Protein AF-A0A1H4M843-F1 (afdb_monomer)

Sequence (157 aa):
MSGNKNDEAGAAAGMMGAGFLAVLAFLFGLLVFLAIAVSLIYLFALVSGKEITLWGDTYRPSDALIAYRNGVIGVAIVLTITVFICEFYSMAFPKEWLSYLMAGGYSVGLFWILGSGDDEEETPSTPVDYRDLQPPLSEPAEKPFDYASWDDERNTP

pLDDT: mean 79.38, std 14.67, range [47.44, 97.0]

Foldseek 3Di:
DDDPPVVVVVVVVVVVVVVVVVVVVVVLVVLLVVLVVVLVVLVCQLVVVHWDADPNDTRHVVVSVVLQVQLVVLLVVQVVVVVVVCVVVVHDDDPVCSVVSSSNSSSVSNVVCVVVPPPPPPPPPPPPPPVPVPPPDPDDPDDPPDDDPPPPPPDDD

Solvent-accessible surface area (backbone atoms only — not comparable to full-atom values): 9312 Å² total; per-residue (Å²): 144,88,67,69,71,61,56,53,53,51,50,51,52,50,51,51,52,52,50,51,52,52,50,52,53,49,52,50,52,52,47,40,51,50,41,50,54,52,50,50,52,32,50,50,17,47,75,67,74,37,73,44,77,56,98,87,45,75,45,44,43,72,52,31,55,52,39,52,50,34,12,54,48,22,21,53,50,45,51,51,52,50,52,51,50,25,60,76,70,73,44,84,79,62,74,82,48,52,64,55,44,42,48,49,15,24,28,55,22,36,50,51,52,76,75,57,70,86,71,76,70,72,72,76,74,67,74,78,71,70,88,72,72,66,74,75,76,79,74,77,76,79,75,78,83,79,71,82,60,88,70,73,78,77,78,73,134

Radius of gyration: 35.26 Å; Cα contacts (8 Å, |Δi|>4): 91; chains: 1; bounding box: 141×33×53 Å

Structure (mmCIF, N/CA/C/O backbone):
data_AF-A0A1H4M843-F1
#
_entry.id   AF-A0A1H4M843-F1
#
loop_
_atom_site.group_PDB
_atom_site.id
_atom_site.type_symbol
_atom_site.label_atom_id
_atom_site.label_alt_id
_atom_site.label_comp_id
_atom_site.label_asym_id
_atom_site.label_entity_id
_atom_site.label_seq_id
_atom_site.pdbx_PDB_ins_code
_atom_site.Cartn_x
_atom_site.Cartn_y
_atom_site.Cartn_z
_atom_site.occupancy
_atom_site.B_iso_or_equiv
_atom_site.auth_seq_id
_atom_site.auth_comp_id
_atom_site.auth_asym_id
_atom_site.auth_atom_id
_atom_site.pdbx_PDB_model_num
ATOM 1 N N . MET A 1 1 ? 42.595 14.297 -31.000 1.00 47.78 1 MET A N 1
ATOM 2 C CA . MET A 1 1 ? 42.259 14.107 -29.573 1.00 47.78 1 MET A CA 1
ATOM 3 C C . MET A 1 1 ? 40.873 14.695 -29.318 1.00 47.78 1 MET A C 1
ATOM 5 O O . MET A 1 1 ? 40.764 15.880 -29.042 1.00 47.78 1 MET A O 1
ATOM 9 N N . SER A 1 2 ? 39.809 13.905 -29.486 1.00 51.09 2 SER A N 1
ATOM 10 C CA . SER A 1 2 ? 38.437 14.279 -29.106 1.00 51.09 2 SER A CA 1
ATOM 11 C C . SER A 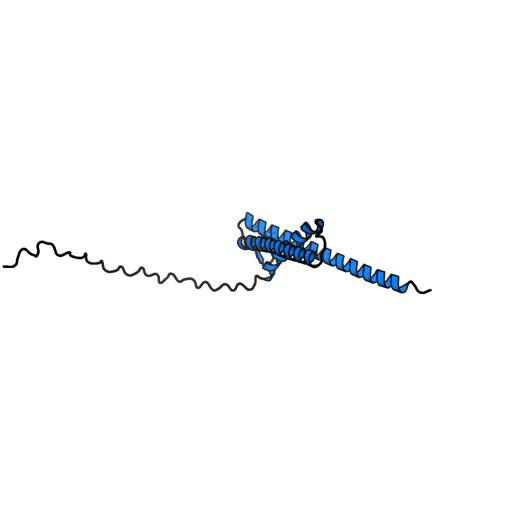1 2 ? 37.709 13.014 -28.644 1.00 51.09 2 SER A C 1
ATOM 13 O O . SER A 1 2 ? 37.300 12.206 -29.470 1.00 51.09 2 SER A O 1
ATOM 15 N N . GLY A 1 3 ? 37.630 12.809 -27.331 1.00 53.56 3 GLY A N 1
ATOM 16 C CA . GLY A 1 3 ? 36.986 11.635 -26.725 1.00 53.56 3 GLY A CA 1
ATOM 17 C C . GLY A 1 3 ? 36.443 11.909 -25.321 1.00 53.56 3 GLY A C 1
ATOM 18 O O . GLY A 1 3 ? 35.330 11.513 -25.016 1.00 53.56 3 GLY A O 1
ATOM 19 N N . ASN A 1 4 ? 37.137 12.711 -24.507 1.00 58.12 4 ASN A N 1
ATOM 20 C CA . ASN A 1 4 ? 36.809 12.823 -23.078 1.00 58.12 4 ASN A CA 1
ATOM 21 C C . ASN A 1 4 ? 35.472 13.495 -22.710 1.00 58.12 4 ASN A C 1
ATOM 23 O O . ASN A 1 4 ? 34.956 13.234 -21.632 1.00 58.12 4 ASN A O 1
ATOM 27 N N . LYS A 1 5 ? 34.888 14.358 -23.552 1.00 57.09 5 LYS A N 1
ATOM 28 C CA . LYS A 1 5 ? 33.684 15.117 -23.146 1.00 57.09 5 LYS A CA 1
ATOM 29 C C . LYS A 1 5 ? 32.392 14.290 -23.152 1.00 57.09 5 LYS A C 1
ATOM 31 O O . LYS A 1 5 ? 31.488 14.599 -22.383 1.00 57.09 5 LYS A O 1
ATOM 36 N N . ASN A 1 6 ? 32.297 13.256 -23.991 1.00 60.31 6 ASN A N 1
ATOM 37 C CA . ASN A 1 6 ? 31.105 12.400 -24.030 1.00 60.31 6 ASN A CA 1
ATOM 38 C C . ASN A 1 6 ? 31.084 11.392 -22.874 1.00 60.31 6 ASN A C 1
ATOM 40 O O . ASN A 1 6 ? 30.007 11.093 -22.360 1.00 60.31 6 ASN A O 1
ATOM 44 N N . ASP A 1 7 ? 32.253 10.938 -22.420 1.00 64.38 7 ASP A N 1
ATOM 45 C CA . ASP A 1 7 ? 32.359 9.992 -21.305 1.00 64.38 7 ASP A CA 1
ATOM 46 C C . ASP A 1 7 ? 32.026 10.660 -19.962 1.00 64.38 7 ASP A C 1
ATOM 48 O O . ASP A 1 7 ? 31.327 10.079 -19.134 1.00 64.38 7 ASP A O 1
ATOM 52 N N . GLU A 1 8 ? 32.437 11.917 -19.766 1.00 65.94 8 GLU A N 1
ATOM 53 C CA . GLU A 1 8 ? 32.115 12.685 -18.555 1.00 65.94 8 GLU A CA 1
ATOM 54 C C . GLU A 1 8 ? 30.626 13.056 -18.473 1.00 65.94 8 GLU A C 1
ATOM 56 O O . GLU A 1 8 ? 30.020 12.939 -17.407 1.00 65.94 8 GLU A O 1
ATOM 61 N N . ALA A 1 9 ? 30.005 13.449 -19.592 1.00 66.62 9 ALA A N 1
ATOM 62 C CA . ALA A 1 9 ? 28.573 13.751 -19.636 1.00 66.62 9 ALA A CA 1
ATOM 63 C C . ALA A 1 9 ? 27.712 12.492 -19.421 1.00 66.62 9 ALA A C 1
ATOM 65 O O . ALA A 1 9 ? 26.719 12.541 -18.692 1.00 66.62 9 ALA A O 1
ATOM 66 N N . GLY A 1 10 ? 28.116 11.355 -20.000 1.00 71.00 10 GLY A N 1
ATOM 67 C CA . GLY A 1 10 ? 27.469 10.061 -19.774 1.00 71.00 10 GLY A CA 1
ATOM 68 C C . GLY A 1 10 ? 27.616 9.573 -18.330 1.00 71.00 10 GLY A C 1
ATOM 69 O O . GLY A 1 10 ? 26.643 9.111 -17.734 1.00 71.00 10 GLY A O 1
ATOM 70 N N . ALA A 1 11 ? 28.797 9.745 -17.729 1.00 74.75 11 ALA A N 1
ATOM 71 C CA . ALA A 1 11 ? 29.036 9.402 -16.329 1.00 74.75 11 ALA A CA 1
ATOM 72 C C . ALA A 1 11 ? 28.244 10.300 -15.365 1.00 74.75 11 ALA A C 1
ATOM 74 O O . ALA A 1 11 ? 27.656 9.798 -14.407 1.00 74.75 11 ALA A O 1
ATOM 75 N N . ALA A 1 12 ? 28.165 11.608 -15.632 1.00 74.19 12 ALA A N 1
ATOM 76 C CA . ALA A 1 12 ? 27.377 12.542 -14.829 1.00 74.19 12 ALA A CA 1
ATOM 77 C C . ALA A 1 12 ? 25.869 12.243 -14.910 1.00 74.19 12 ALA A C 1
ATOM 79 O O . ALA A 1 12 ? 25.194 12.207 -13.880 1.00 74.19 12 ALA A O 1
ATOM 80 N N . ALA A 1 13 ? 25.347 11.957 -16.108 1.00 76.12 13 ALA A N 1
ATOM 81 C CA . ALA A 1 13 ? 23.954 11.548 -16.292 1.00 76.12 13 ALA A CA 1
ATOM 82 C C . ALA A 1 13 ? 23.652 10.202 -15.606 1.00 76.12 13 ALA A C 1
ATOM 84 O O . ALA A 1 13 ? 22.616 10.056 -14.955 1.00 76.12 13 ALA A O 1
ATOM 85 N N . GLY A 1 14 ? 24.579 9.240 -15.683 1.00 76.25 14 GLY A N 1
ATOM 86 C CA . GLY A 1 14 ? 24.473 7.955 -14.990 1.00 76.25 14 GLY A CA 1
ATOM 87 C C . GLY A 1 14 ? 24.462 8.095 -13.465 1.00 76.25 14 GLY A C 1
ATOM 88 O O . GLY A 1 14 ? 23.628 7.479 -12.800 1.00 76.25 14 GLY A O 1
ATOM 89 N N . MET A 1 15 ? 25.324 8.950 -12.901 1.00 82.94 15 MET A N 1
ATOM 90 C CA . MET A 1 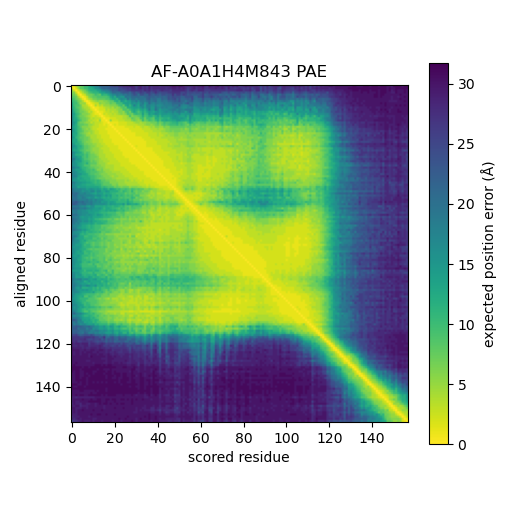15 ? 25.336 9.233 -11.459 1.00 82.94 15 MET A CA 1
ATOM 91 C C . MET A 1 15 ? 24.059 9.938 -10.996 1.00 82.94 15 MET A C 1
ATOM 93 O O . MET A 1 15 ? 23.527 9.586 -9.943 1.00 82.94 15 MET A O 1
ATOM 97 N N . MET A 1 16 ? 23.527 10.885 -11.779 1.00 84.75 16 MET A N 1
ATOM 98 C CA . MET A 1 16 ? 22.236 11.512 -11.472 1.00 84.75 16 MET A CA 1
ATOM 99 C C . MET A 1 16 ? 21.091 10.493 -11.494 1.00 84.75 16 MET A C 1
ATOM 101 O O . MET A 1 16 ? 20.274 10.480 -10.574 1.00 84.75 16 MET A O 1
ATOM 105 N N . GLY A 1 17 ? 21.054 9.605 -12.493 1.00 86.38 17 GLY A N 1
ATOM 106 C CA . GLY A 1 17 ? 20.044 8.547 -12.584 1.00 86.38 17 GLY A CA 1
ATOM 107 C C . GLY A 1 17 ? 20.107 7.563 -11.413 1.00 86.38 17 GLY A C 1
ATOM 108 O O . GLY A 1 17 ? 19.084 7.266 -10.797 1.00 86.38 17 GLY A O 1
ATOM 109 N N . ALA A 1 18 ? 21.308 7.110 -11.047 1.00 87.19 18 ALA A N 1
ATOM 110 C CA . ALA A 1 18 ? 21.506 6.231 -9.895 1.00 87.19 18 ALA A CA 1
ATOM 111 C C . ALA A 1 18 ?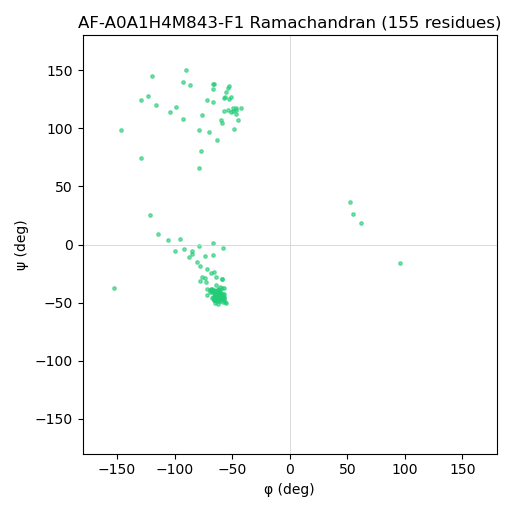 21.126 6.917 -8.572 1.00 87.19 18 ALA A C 1
ATOM 113 O O . ALA A 1 18 ? 20.459 6.311 -7.734 1.00 87.19 18 ALA A O 1
ATOM 114 N N . GLY A 1 19 ? 21.495 8.192 -8.404 1.00 89.19 19 GLY A N 1
ATOM 115 C CA . GLY A 1 19 ? 21.109 8.992 -7.241 1.00 89.19 19 GLY A CA 1
ATOM 116 C C . GLY A 1 19 ? 19.593 9.149 -7.124 1.00 89.19 19 GLY A C 1
ATOM 117 O O . GLY A 1 19 ? 19.036 8.964 -6.044 1.00 89.19 19 GLY A O 1
ATOM 118 N N . PHE A 1 20 ? 18.908 9.406 -8.239 1.00 91.88 20 PHE A N 1
ATOM 119 C CA . PHE A 1 20 ? 17.451 9.506 -8.270 1.00 91.88 20 PHE A CA 1
ATOM 120 C C . PHE A 1 20 ? 16.768 8.185 -7.885 1.00 91.88 20 PHE A C 1
ATOM 122 O O . PHE A 1 20 ? 15.880 8.177 -7.032 1.00 91.88 20 PHE A O 1
ATOM 129 N N . LEU A 1 21 ? 17.221 7.056 -8.442 1.00 89.19 21 LEU A N 1
ATOM 130 C CA . LEU A 1 21 ? 16.703 5.733 -8.076 1.00 89.19 21 LEU A CA 1
ATOM 131 C C . LEU A 1 21 ? 16.956 5.398 -6.601 1.00 89.19 21 LEU A C 1
ATOM 133 O O . LEU A 1 21 ? 16.081 4.829 -5.951 1.00 89.19 21 LEU A O 1
ATOM 137 N N . ALA A 1 22 ? 18.113 5.779 -6.054 1.00 90.12 22 ALA A N 1
ATOM 138 C CA . ALA A 1 22 ? 18.420 5.581 -4.640 1.00 90.12 22 ALA A CA 1
ATOM 139 C C . ALA A 1 22 ? 17.479 6.386 -3.730 1.00 90.12 22 ALA A C 1
ATOM 141 O O . ALA A 1 22 ? 16.982 5.853 -2.738 1.00 90.12 22 ALA A O 1
ATOM 142 N N . VAL A 1 23 ? 17.180 7.641 -4.088 1.00 92.88 23 VAL A N 1
ATOM 143 C CA . VAL A 1 23 ? 16.205 8.468 -3.359 1.00 92.88 23 VAL A CA 1
ATOM 144 C C . VAL A 1 23 ? 14.808 7.853 -3.432 1.00 92.88 23 VAL A C 1
ATOM 146 O O . VAL A 1 23 ? 14.145 7.747 -2.403 1.00 92.88 23 VAL A O 1
ATOM 149 N N . LEU A 1 24 ? 14.368 7.389 -4.606 1.00 90.75 24 LEU A N 1
ATOM 150 C CA . LEU A 1 24 ? 13.075 6.711 -4.743 1.00 90.75 24 LEU A CA 1
ATOM 151 C C . LEU A 1 24 ? 12.999 5.431 -3.908 1.00 90.75 24 LEU A C 1
ATOM 153 O O . LEU A 1 24 ? 12.005 5.213 -3.220 1.00 90.75 24 LEU A O 1
ATOM 157 N N . ALA A 1 25 ? 14.048 4.607 -3.925 1.00 87.81 25 ALA A N 1
ATOM 158 C CA . ALA A 1 25 ? 14.117 3.397 -3.112 1.00 87.81 25 ALA A CA 1
ATOM 159 C C . ALA A 1 25 ? 14.070 3.720 -1.609 1.00 87.81 25 ALA A C 1
ATOM 161 O O . ALA A 1 25 ? 13.388 3.030 -0.851 1.00 87.81 25 ALA A O 1
ATOM 162 N N . PHE A 1 26 ? 14.744 4.792 -1.183 1.00 92.75 26 PHE A N 1
ATOM 163 C CA . PHE A 1 26 ? 14.700 5.267 0.197 1.00 92.75 26 PHE A CA 1
ATOM 164 C C . PHE A 1 26 ? 13.297 5.742 0.599 1.00 92.75 26 PHE A C 1
ATOM 166 O O . PHE A 1 26 ? 12.780 5.309 1.627 1.00 92.75 26 PHE A O 1
ATOM 173 N N . LEU A 1 27 ? 12.654 6.577 -0.224 1.00 92.50 27 LEU A N 1
ATOM 174 C CA . LEU A 1 27 ? 11.289 7.055 0.020 1.00 92.50 27 LEU A CA 1
ATOM 175 C C . LEU A 1 27 ? 10.279 5.903 0.045 1.00 92.50 27 LEU A C 1
ATOM 177 O O . LEU A 1 27 ? 9.411 5.868 0.913 1.00 92.50 27 LEU A O 1
ATOM 181 N N . PHE A 1 28 ? 10.421 4.937 -0.862 1.00 87.81 28 PHE A N 1
ATOM 182 C CA . PHE A 1 28 ? 9.613 3.723 -0.869 1.00 87.81 28 PHE A CA 1
ATOM 183 C C . PHE A 1 28 ? 9.786 2.923 0.426 1.00 87.81 28 PHE A C 1
ATOM 185 O O . PHE A 1 28 ? 8.800 2.553 1.060 1.00 87.81 28 PHE A O 1
ATOM 192 N N . GLY A 1 29 ? 11.031 2.695 0.855 1.00 86.88 29 GLY A N 1
ATOM 193 C CA . GLY A 1 29 ? 11.321 2.010 2.113 1.00 86.88 29 GLY A CA 1
ATOM 194 C C . GLY A 1 29 ? 10.728 2.736 3.322 1.00 86.88 29 GLY A C 1
ATOM 195 O O . GLY A 1 29 ? 10.133 2.096 4.188 1.00 86.88 29 GLY A O 1
ATOM 196 N N . LEU A 1 30 ? 10.824 4.068 3.350 1.00 92.38 30 LEU A N 1
ATOM 197 C CA . LEU A 1 30 ? 10.222 4.901 4.391 1.00 92.38 30 LEU A CA 1
ATOM 198 C C . LEU A 1 30 ? 8.692 4.768 4.406 1.00 92.38 30 LEU A C 1
ATOM 200 O O . LEU A 1 30 ? 8.108 4.593 5.472 1.00 92.38 30 LEU A O 1
ATOM 204 N N . LEU A 1 31 ? 8.049 4.795 3.236 1.00 90.50 31 LEU A N 1
ATOM 205 C CA . LEU A 1 31 ? 6.599 4.640 3.108 1.00 90.50 31 LEU A CA 1
ATOM 206 C C . LEU A 1 31 ? 6.130 3.275 3.629 1.00 90.50 31 LEU A C 1
ATOM 208 O O . LEU A 1 31 ? 5.187 3.209 4.415 1.00 90.50 31 LEU A O 1
ATOM 212 N N . VAL A 1 32 ? 6.813 2.196 3.238 1.00 89.56 32 VAL A N 1
ATOM 213 C CA . VAL A 1 32 ? 6.507 0.835 3.708 1.00 89.56 32 VAL A CA 1
ATOM 214 C C . VAL A 1 32 ? 6.709 0.721 5.217 1.00 89.56 32 VAL A C 1
ATOM 216 O O . VAL A 1 32 ? 5.874 0.145 5.913 1.00 89.56 32 VAL A O 1
ATO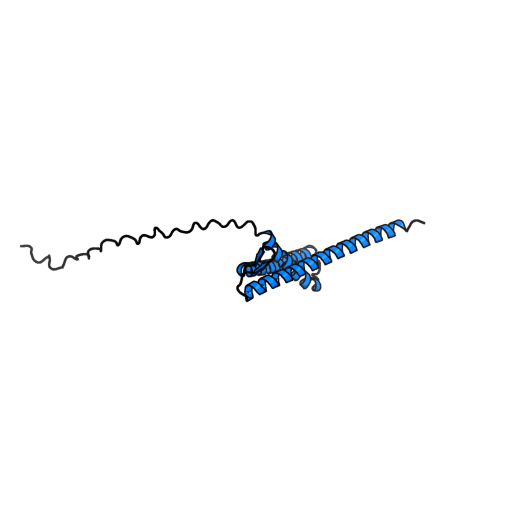M 219 N N . PHE A 1 33 ? 7.787 1.301 5.746 1.00 92.06 33 PHE A N 1
ATOM 220 C CA . PHE A 1 33 ? 8.044 1.319 7.182 1.00 92.06 33 PHE A CA 1
ATOM 221 C C . PHE A 1 33 ? 6.924 2.027 7.957 1.00 92.06 33 PHE A C 1
ATOM 223 O O . PHE A 1 33 ? 6.422 1.482 8.942 1.00 92.06 33 PHE A O 1
ATOM 230 N N . LEU A 1 34 ? 6.485 3.200 7.490 1.00 91.06 34 LEU A N 1
ATOM 231 C CA . LEU A 1 34 ? 5.371 3.922 8.104 1.00 91.06 34 LEU A CA 1
ATOM 232 C C . LEU A 1 34 ? 4.061 3.133 7.996 1.00 91.06 34 LEU A C 1
ATOM 234 O O . LEU A 1 34 ? 3.326 3.048 8.977 1.00 91.06 34 LEU A O 1
ATOM 238 N N . ALA A 1 35 ? 3.793 2.495 6.853 1.00 88.75 35 ALA A N 1
ATOM 239 C CA . ALA A 1 35 ? 2.603 1.667 6.678 1.00 88.75 35 ALA A CA 1
ATOM 240 C C . ALA A 1 35 ? 2.566 0.487 7.664 1.00 88.75 35 ALA A C 1
ATOM 242 O O . ALA A 1 35 ? 1.510 0.175 8.222 1.00 88.75 35 ALA A O 1
ATOM 243 N N . ILE A 1 36 ? 3.716 -0.143 7.923 1.00 89.19 36 ILE A N 1
ATOM 244 C CA . ILE A 1 36 ? 3.848 -1.195 8.938 1.00 89.19 36 ILE A CA 1
ATOM 245 C C . ILE A 1 36 ? 3.610 -0.619 10.336 1.00 89.19 36 ILE A C 1
ATOM 247 O O . ILE A 1 36 ? 2.827 -1.189 11.092 1.00 89.19 36 ILE A O 1
ATOM 251 N N . ALA A 1 37 ? 4.237 0.510 10.679 1.00 90.94 37 ALA A N 1
ATOM 252 C CA . ALA A 1 37 ? 4.075 1.142 11.989 1.00 90.94 37 ALA A CA 1
ATOM 253 C C . ALA A 1 37 ? 2.605 1.491 12.279 1.00 90.94 37 ALA A C 1
ATOM 255 O O . ALA A 1 37 ? 2.080 1.132 13.333 1.00 90.94 37 ALA A O 1
ATOM 256 N N . VAL A 1 38 ? 1.918 2.105 11.315 1.00 88.00 38 VAL A N 1
ATOM 257 C CA . VAL A 1 38 ? 0.488 2.433 11.413 1.00 88.00 38 VAL A CA 1
ATOM 258 C C . VAL A 1 38 ? -0.366 1.165 11.493 1.00 88.00 38 VAL A C 1
ATOM 260 O O . VAL A 1 38 ? -1.256 1.075 12.336 1.00 88.00 38 VAL A O 1
ATOM 263 N N . SER A 1 39 ? -0.064 0.138 10.693 1.00 87.69 39 SER A N 1
ATOM 264 C CA . SER A 1 39 ? -0.779 -1.146 10.765 1.00 87.69 39 SER A CA 1
ATOM 265 C C . SER A 1 39 ? -0.638 -1.817 12.134 1.00 87.69 39 SER A C 1
ATOM 267 O O . SER A 1 39 ? -1.596 -2.408 12.625 1.00 87.69 39 SER A O 1
ATOM 269 N N . LEU A 1 40 ? 0.529 -1.708 12.778 1.00 90.19 40 LEU A N 1
ATOM 270 C CA . LEU A 1 40 ? 0.743 -2.219 14.134 1.00 90.19 40 LEU A CA 1
ATOM 271 C C . LEU A 1 40 ? -0.055 -1.431 15.178 1.00 90.19 40 LEU A C 1
ATOM 273 O O . LEU A 1 40 ? -0.611 -2.043 16.088 1.00 90.19 40 LEU A O 1
ATOM 277 N N . ILE A 1 41 ? -0.154 -0.106 15.035 1.00 87.94 41 ILE A N 1
ATOM 278 C CA . ILE A 1 41 ? -0.995 0.736 15.901 1.00 87.94 41 ILE A CA 1
ATOM 279 C C . ILE A 1 41 ? -2.464 0.319 15.771 1.00 87.94 41 ILE A C 1
ATOM 281 O O . ILE A 1 41 ? -3.116 0.062 16.783 1.00 87.94 41 ILE A O 1
ATOM 285 N N . TYR A 1 42 ? -2.964 0.165 14.543 1.00 86.25 42 TYR A N 1
ATOM 286 C CA . TYR A 1 42 ? -4.329 -0.299 14.289 1.00 86.25 42 TYR A CA 1
ATOM 287 C C . TYR A 1 42 ? -4.580 -1.713 14.818 1.00 86.25 42 TYR A C 1
ATOM 289 O O . TYR A 1 42 ? -5.622 -1.968 15.422 1.00 86.25 42 TYR A O 1
ATOM 297 N N . LEU A 1 43 ? -3.623 -2.629 14.650 1.00 87.44 43 LEU A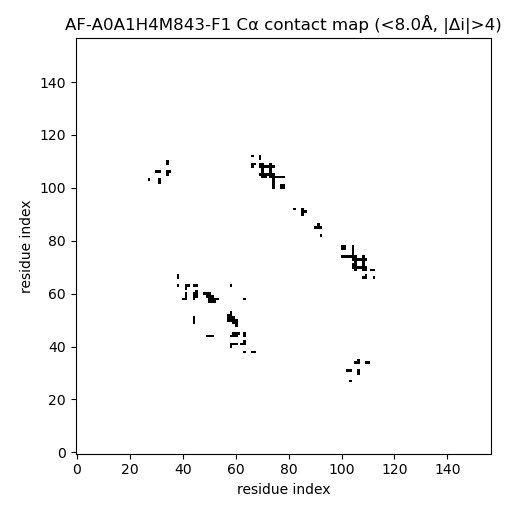 N 1
ATOM 298 C CA . LEU A 1 43 ? -3.718 -3.977 15.207 1.00 87.44 43 LEU A CA 1
ATOM 299 C C . LEU A 1 43 ? -3.788 -3.937 16.738 1.00 87.44 43 LEU A C 1
ATOM 301 O O . LEU A 1 43 ? -4.588 -4.648 17.341 1.00 87.44 43 LEU A O 1
ATOM 305 N N . PHE A 1 44 ? -2.980 -3.090 17.375 1.00 87.75 44 PHE A N 1
ATOM 306 C CA . PHE A 1 44 ? -2.986 -2.939 18.825 1.00 87.75 44 PHE A CA 1
ATOM 307 C C . PHE A 1 44 ? -4.288 -2.302 19.339 1.00 87.75 44 PHE A C 1
ATOM 309 O O . PHE A 1 44 ? -4.815 -2.760 20.356 1.00 87.75 44 PHE A O 1
ATOM 316 N N . ALA A 1 45 ? -4.848 -1.321 18.620 1.00 86.38 45 ALA A N 1
ATOM 317 C CA . ALA A 1 45 ? -6.172 -0.757 18.905 1.00 86.38 45 ALA A CA 1
ATOM 318 C C . ALA A 1 45 ? -7.268 -1.831 18.808 1.00 86.38 45 ALA A C 1
ATOM 320 O O . ALA A 1 45 ? -8.104 -1.951 19.707 1.00 86.38 45 ALA A O 1
ATOM 321 N N . LEU A 1 46 ? -7.213 -2.667 17.764 1.00 86.56 46 LEU A N 1
ATOM 322 C CA . LEU A 1 46 ? -8.157 -3.762 17.540 1.00 86.56 46 LEU A CA 1
ATOM 323 C C . LEU A 1 46 ? -8.091 -4.816 18.656 1.00 86.56 46 LEU A C 1
ATOM 325 O O . LEU A 1 46 ? -9.125 -5.201 19.196 1.00 86.56 46 LEU A O 1
ATOM 329 N N . VAL A 1 47 ? -6.886 -5.257 19.033 1.00 88.56 47 VAL A N 1
ATOM 330 C CA . VAL A 1 47 ? -6.683 -6.268 20.087 1.00 88.56 47 VAL A CA 1
ATOM 331 C C . VAL A 1 47 ? -7.061 -5.727 21.466 1.00 88.56 47 VAL A C 1
ATOM 333 O O . VAL A 1 47 ? -7.628 -6.453 22.279 1.00 88.56 47 VAL A O 1
ATOM 336 N N . SER A 1 48 ? -6.764 -4.456 21.737 1.00 86.56 48 SER A N 1
ATOM 337 C CA . SER A 1 48 ? -7.066 -3.831 23.029 1.00 86.56 48 SER A CA 1
ATOM 338 C C . SER A 1 48 ? -8.537 -3.437 23.173 1.00 86.56 48 SER A C 1
ATOM 340 O O . SER A 1 48 ? -8.984 -3.189 24.294 1.00 86.56 48 SER A O 1
ATOM 342 N N . GLY A 1 49 ? -9.276 -3.336 22.062 1.00 85.81 49 GLY A N 1
ATOM 343 C CA . GLY A 1 49 ? -10.656 -2.842 22.026 1.00 85.81 49 GLY A CA 1
ATOM 344 C C . GLY A 1 49 ? -10.799 -1.390 22.493 1.00 85.81 49 GLY A C 1
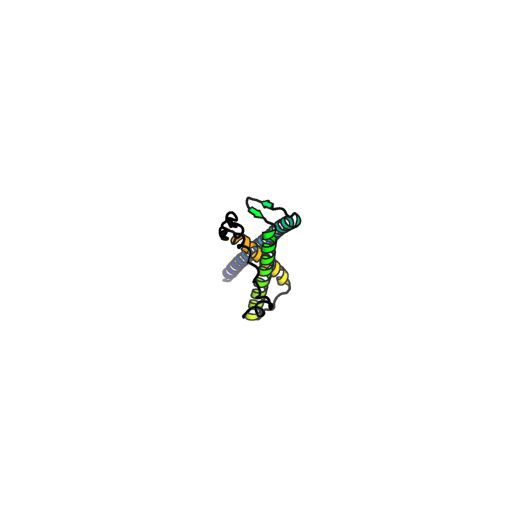ATOM 345 O O . GLY A 1 49 ? -11.888 -0.975 22.880 1.00 85.81 49 GLY A O 1
ATOM 346 N N . LYS A 1 50 ? -9.698 -0.631 22.516 1.00 83.81 50 LYS A N 1
ATOM 347 C CA . LYS A 1 50 ? -9.635 0.746 23.013 1.00 83.81 50 LYS A CA 1
ATO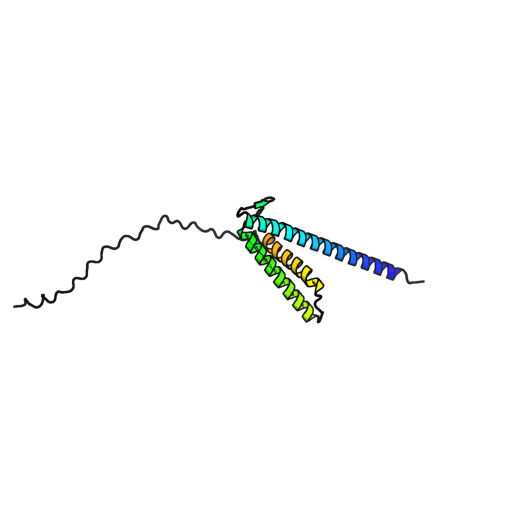M 348 C C . LYS A 1 50 ? -9.191 1.672 21.898 1.00 83.81 50 LYS A C 1
ATOM 350 O O . LYS A 1 50 ? -8.343 1.309 21.087 1.00 83.81 50 LYS A O 1
ATOM 355 N N . GLU A 1 51 ? -9.745 2.874 21.912 1.00 87.31 51 GLU A N 1
ATOM 356 C CA . GLU A 1 51 ? -9.272 3.969 21.077 1.00 87.31 51 GLU A CA 1
ATOM 357 C C . GLU A 1 51 ? -7.872 4.385 21.530 1.00 87.31 51 GLU A C 1
ATOM 359 O O . GLU A 1 51 ? -7.578 4.448 22.730 1.00 87.31 51 GLU A O 1
ATOM 364 N N . ILE A 1 52 ? -6.997 4.635 20.562 1.00 85.31 52 ILE A N 1
ATOM 365 C CA . ILE A 1 52 ? -5.631 5.080 20.817 1.00 85.31 52 ILE A CA 1
ATOM 366 C C . ILE A 1 52 ? -5.499 6.472 20.238 1.00 85.31 52 ILE A C 1
ATOM 368 O O . ILE A 1 52 ? -5.652 6.650 19.037 1.00 85.31 52 ILE A O 1
ATOM 372 N N . THR A 1 53 ? -5.187 7.452 21.077 1.00 84.38 53 THR A N 1
ATOM 373 C CA . THR A 1 53 ? -4.911 8.811 20.614 1.00 84.38 53 THR A CA 1
ATOM 374 C C . THR A 1 53 ? -3.403 9.016 20.529 1.00 84.38 53 THR A C 1
ATOM 376 O O . THR A 1 53 ? -2.701 8.918 21.538 1.00 84.38 53 THR A O 1
ATOM 379 N N . LEU A 1 54 ? -2.891 9.285 19.330 1.00 82.38 54 LEU A N 1
ATOM 380 C CA . LEU A 1 54 ? -1.473 9.527 19.053 1.00 82.38 54 LEU A CA 1
ATOM 381 C C . LEU A 1 54 ? -1.346 10.817 18.247 1.00 82.38 54 LEU A C 1
ATOM 383 O O . LEU A 1 54 ? -1.960 10.958 17.200 1.00 82.38 54 LEU A O 1
ATOM 387 N N . TRP A 1 55 ? -0.547 11.763 18.746 1.00 80.50 55 TRP A N 1
ATOM 388 C CA . TRP A 1 55 ? -0.283 13.058 18.095 1.00 80.50 55 TRP A CA 1
ATOM 389 C C . TRP A 1 55 ? -1.522 13.899 17.743 1.00 80.50 55 TRP A C 1
ATOM 391 O O . TRP A 1 55 ? -1.454 14.755 16.872 1.00 80.50 55 TRP A O 1
ATOM 401 N N . GLY A 1 56 ? -2.625 13.708 18.468 1.00 78.31 56 GLY A N 1
ATOM 402 C CA . GLY A 1 56 ? -3.886 14.413 18.222 1.00 78.31 56 GLY A CA 1
ATOM 403 C C . GLY A 1 56 ? -4.869 13.632 17.350 1.00 78.31 56 GLY A C 1
ATOM 404 O O . GLY A 1 56 ? -6.058 13.922 17.416 1.00 78.31 56 GLY A O 1
ATOM 405 N N . ASP A 1 57 ? -4.413 12.589 16.652 1.00 80.69 57 ASP A N 1
ATOM 406 C CA . ASP A 1 57 ? -5.281 11.685 15.898 1.00 80.69 57 ASP A CA 1
ATOM 407 C C . ASP A 1 57 ? -5.806 10.566 16.792 1.00 80.69 57 ASP A C 1
ATOM 409 O O . ASP A 1 57 ? -5.067 9.984 17.593 1.00 80.69 57 ASP A O 1
ATOM 413 N N . THR A 1 58 ? -7.093 10.249 16.646 1.00 82.88 58 THR A N 1
ATOM 414 C CA . THR A 1 58 ? -7.744 9.155 17.372 1.00 82.88 58 THR A CA 1
ATOM 415 C C . THR A 1 58 ? -7.940 7.968 16.442 1.00 82.88 58 THR A C 1
ATOM 417 O O . THR A 1 58 ? -8.712 8.028 15.494 1.00 82.88 58 THR A O 1
ATOM 420 N N . TYR A 1 59 ? -7.252 6.872 16.741 1.00 83.38 59 TYR A N 1
ATOM 421 C CA . TYR A 1 59 ? -7.305 5.628 15.987 1.00 83.38 59 TYR A CA 1
ATOM 422 C C . TYR A 1 59 ? -8.372 4.718 16.599 1.00 83.38 59 TYR A C 1
ATOM 424 O O . TYR A 1 59 ? -8.172 4.172 17.695 1.00 83.38 59 TYR A O 1
ATOM 432 N N . ARG A 1 60 ? -9.508 4.549 15.909 1.00 85.50 60 ARG A N 1
ATOM 433 C CA . ARG A 1 60 ? -10.586 3.667 16.372 1.00 85.50 60 ARG A CA 1
ATOM 434 C C . ARG A 1 60 ? -10.406 2.236 15.851 1.00 85.50 60 ARG A C 1
ATOM 436 O O . ARG A 1 60 ? -9.896 2.029 14.747 1.00 85.50 60 ARG A O 1
ATOM 443 N N . PRO A 1 61 ? -10.880 1.220 16.594 1.00 84.62 61 PRO A N 1
ATOM 444 C CA . PRO A 1 61 ? -10.884 -0.163 16.114 1.00 84.62 61 PRO A CA 1
ATOM 445 C C . PRO A 1 61 ? -11.686 -0.371 14.816 1.00 84.62 61 PRO A C 1
ATOM 447 O O . PRO A 1 61 ? -11.341 -1.243 14.022 1.00 84.62 61 PRO A O 1
ATOM 450 N N . SER A 1 62 ? -12.736 0.425 14.577 1.00 85.56 62 SER A N 1
ATOM 451 C CA . SER A 1 62 ? -13.505 0.418 13.320 1.00 85.56 62 SER A CA 1
ATOM 452 C C . SER A 1 62 ? -12.641 0.790 12.118 1.00 85.56 62 SER A C 1
ATOM 454 O O . SER A 1 62 ? -12.711 0.151 11.066 1.00 85.56 62 SER A O 1
ATOM 456 N N . ASP A 1 63 ? -11.778 1.783 12.305 1.00 84.00 63 ASP A N 1
ATOM 457 C CA . ASP A 1 63 ? -10.955 2.362 11.248 1.00 84.00 63 ASP A CA 1
ATOM 458 C C . ASP A 1 63 ? -9.825 1.403 10.875 1.00 84.00 63 ASP A C 1
ATOM 460 O O . ASP A 1 63 ? -9.432 1.336 9.716 1.00 84.00 63 ASP A O 1
ATOM 464 N N . ALA A 1 64 ? -9.373 0.573 11.824 1.00 85.38 64 ALA A N 1
ATOM 465 C CA . ALA A 1 64 ? -8.399 -0.491 11.582 1.00 85.38 64 ALA A CA 1
ATOM 466 C C . ALA A 1 64 ? -8.862 -1.477 10.497 1.00 85.38 64 ALA A C 1
ATOM 468 O O . ALA A 1 64 ? -8.076 -1.877 9.635 1.00 85.38 64 ALA A O 1
ATOM 469 N N . LEU A 1 65 ? -10.143 -1.866 10.515 1.00 85.75 65 LEU A N 1
ATOM 470 C CA . LEU A 1 65 ? -10.703 -2.784 9.519 1.00 85.75 65 LEU A CA 1
ATOM 471 C C . LEU A 1 65 ? -10.792 -2.125 8.141 1.00 85.75 65 LEU A C 1
ATOM 473 O O . LEU A 1 65 ? -10.500 -2.766 7.129 1.00 85.75 65 LEU A O 1
ATOM 477 N N . ILE A 1 66 ? -11.162 -0.844 8.103 1.00 87.19 66 ILE A N 1
ATOM 478 C CA . ILE A 1 66 ? -11.233 -0.058 6.868 1.00 87.19 66 ILE A CA 1
ATOM 479 C C . ILE A 1 66 ? -9.822 0.133 6.292 1.00 87.19 66 ILE A C 1
ATOM 481 O O . ILE A 1 66 ? -9.610 -0.134 5.107 1.00 87.19 66 ILE A O 1
ATOM 485 N N . ALA A 1 67 ? -8.847 0.481 7.137 1.00 87.69 67 ALA A N 1
ATOM 486 C CA . ALA A 1 67 ? -7.429 0.596 6.803 1.00 87.69 67 ALA A CA 1
ATOM 487 C C . ALA A 1 67 ? -6.875 -0.693 6.200 1.00 87.69 67 ALA A C 1
ATOM 489 O O . ALA A 1 67 ? -6.297 -0.672 5.111 1.00 87.69 67 ALA A O 1
ATOM 490 N N . TYR A 1 68 ? -7.119 -1.829 6.853 1.00 89.19 68 TYR A N 1
ATOM 491 C CA . TYR A 1 68 ? -6.672 -3.123 6.350 1.00 89.19 68 TYR A CA 1
ATOM 492 C C . TYR A 1 68 ? -7.332 -3.479 5.013 1.00 89.19 68 TYR A C 1
ATOM 494 O O . TYR A 1 68 ? -6.649 -3.881 4.068 1.00 89.19 68 TYR A O 1
ATOM 502 N N . ARG A 1 69 ? -8.653 -3.280 4.897 1.00 90.81 69 ARG A N 1
ATOM 503 C CA . ARG A 1 69 ? -9.399 -3.525 3.654 1.00 90.81 69 ARG A CA 1
ATOM 504 C C . ARG A 1 69 ? -8.832 -2.708 2.498 1.00 90.81 69 ARG A C 1
ATOM 506 O O . ARG A 1 69 ? -8.597 -3.260 1.425 1.00 90.81 69 ARG A O 1
ATOM 513 N N . ASN A 1 70 ? -8.591 -1.418 2.706 1.00 89.69 70 ASN A N 1
ATOM 514 C CA . ASN A 1 70 ? -8.087 -0.546 1.649 1.00 89.69 70 ASN A CA 1
ATOM 515 C C . ASN A 1 70 ? -6.618 -0.825 1.323 1.00 89.69 70 ASN A C 1
ATOM 517 O O . ASN A 1 70 ? -6.251 -0.765 0.153 1.00 89.69 70 ASN A O 1
ATOM 521 N N . GLY A 1 71 ? -5.806 -1.236 2.301 1.00 91.06 71 GLY A N 1
ATOM 522 C CA . GLY A 1 71 ? -4.474 -1.784 2.043 1.00 91.06 71 GLY A CA 1
ATOM 523 C C . GLY A 1 71 ? -4.532 -2.986 1.092 1.00 91.06 71 GLY A C 1
ATOM 524 O O . GLY A 1 71 ? -3.845 -3.009 0.072 1.00 91.06 71 GLY A O 1
ATOM 525 N N . VAL A 1 72 ? -5.413 -3.958 1.353 1.00 93.44 72 VAL A N 1
ATOM 526 C CA . VAL A 1 72 ? -5.600 -5.129 0.472 1.00 93.44 72 VAL A CA 1
ATOM 527 C C . VAL A 1 72 ? -6.120 -4.728 -0.916 1.00 93.44 72 VAL A C 1
ATOM 529 O O . VAL A 1 72 ? -5.631 -5.243 -1.924 1.00 93.44 72 VAL A O 1
ATOM 532 N N . ILE A 1 73 ? -7.064 -3.785 -0.995 1.00 92.69 73 ILE A N 1
ATOM 533 C CA . ILE A 1 73 ? -7.548 -3.242 -2.275 1.00 92.69 73 ILE A CA 1
ATOM 534 C C . ILE A 1 73 ? -6.400 -2.575 -3.045 1.00 92.69 73 ILE A C 1
ATOM 536 O O . ILE A 1 73 ? -6.253 -2.811 -4.243 1.00 92.69 73 ILE A O 1
ATOM 540 N N . GLY A 1 74 ? -5.544 -1.810 -2.365 1.00 91.75 74 GLY A N 1
ATOM 541 C CA . GLY A 1 74 ? -4.360 -1.190 -2.958 1.00 91.75 74 GLY A CA 1
ATOM 542 C C . GLY A 1 74 ? -3.410 -2.217 -3.575 1.00 91.75 74 GLY A C 1
ATOM 543 O O . GLY A 1 74 ? -2.966 -2.040 -4.710 1.00 91.75 74 GLY A O 1
ATOM 544 N N . VAL A 1 75 ? -3.168 -3.343 -2.891 1.00 95.50 75 VAL A N 1
ATOM 545 C CA . VAL A 1 75 ? -2.402 -4.473 -3.451 1.00 95.50 75 VAL A CA 1
ATOM 546 C C . VAL A 1 75 ? -3.048 -5.001 -4.727 1.00 95.50 75 VAL A C 1
ATOM 548 O O . VAL A 1 75 ? -2.366 -5.156 -5.741 1.00 95.50 75 VAL A O 1
ATOM 551 N N . ALA A 1 76 ? -4.355 -5.262 -4.696 1.00 95.06 76 ALA A N 1
ATOM 552 C CA . ALA A 1 76 ? -5.073 -5.802 -5.846 1.00 95.06 76 ALA A CA 1
ATOM 553 C C . ALA A 1 76 ? -5.008 -4.857 -7.057 1.00 95.06 76 ALA A C 1
ATOM 555 O O . ALA A 1 76 ? -4.738 -5.307 -8.173 1.00 95.06 76 ALA A O 1
ATOM 556 N N . ILE A 1 77 ? -5.188 -3.551 -6.837 1.00 93.44 77 ILE A N 1
ATOM 557 C CA . ILE A 1 77 ? -5.096 -2.525 -7.883 1.00 93.44 77 ILE A CA 1
ATOM 558 C C . ILE A 1 77 ? -3.685 -2.494 -8.481 1.00 93.44 77 ILE A C 1
ATOM 560 O O . ILE A 1 77 ? -3.538 -2.607 -9.698 1.00 93.44 77 ILE A O 1
ATOM 564 N N . VAL A 1 78 ? -2.643 -2.400 -7.648 1.00 94.19 78 VAL A N 1
ATOM 565 C CA . VAL A 1 78 ? -1.250 -2.320 -8.121 1.00 94.19 78 VAL A CA 1
ATOM 566 C C . VAL A 1 78 ? -0.843 -3.571 -8.894 1.00 94.19 78 VAL A C 1
ATOM 568 O O . VAL A 1 78 ? -0.228 -3.458 -9.956 1.00 94.19 78 VAL A O 1
ATOM 571 N N . LEU A 1 79 ? -1.207 -4.761 -8.413 1.00 95.25 79 LEU A N 1
ATOM 572 C CA . LEU A 1 79 ? -0.917 -6.007 -9.123 1.00 95.25 79 LEU A CA 1
ATOM 573 C C . LEU A 1 79 ? -1.657 -6.074 -10.461 1.00 95.25 79 LEU A C 1
ATOM 575 O O . LEU A 1 79 ? -1.041 -6.407 -11.469 1.00 95.25 79 LEU A O 1
ATOM 579 N N . THR A 1 80 ? -2.939 -5.700 -10.493 1.00 95.38 80 THR A N 1
ATOM 580 C CA . THR A 1 80 ? -3.742 -5.707 -11.727 1.00 95.38 80 THR A CA 1
ATOM 581 C C . THR A 1 80 ? -3.165 -4.754 -12.770 1.00 95.38 80 THR A C 1
ATOM 583 O O . THR A 1 80 ? -2.981 -5.143 -13.922 1.00 95.38 80 THR A O 1
ATOM 586 N N . ILE A 1 81 ? -2.813 -3.530 -12.364 1.00 94.94 81 ILE A N 1
ATOM 587 C CA . ILE A 1 81 ? -2.184 -2.540 -13.246 1.00 94.94 81 ILE A CA 1
ATOM 588 C C . ILE A 1 81 ? -0.831 -3.050 -13.744 1.00 94.94 81 ILE A C 1
ATOM 590 O O . ILE A 1 81 ? -0.528 -2.932 -14.928 1.00 94.94 81 ILE A O 1
ATOM 594 N N . THR A 1 82 ? -0.023 -3.645 -12.866 1.00 94.62 82 THR A N 1
ATOM 595 C CA . THR A 1 82 ? 1.304 -4.137 -13.250 1.00 94.62 82 THR A CA 1
ATOM 596 C C . THR A 1 82 ? 1.204 -5.285 -14.250 1.00 94.62 82 THR A C 1
ATOM 598 O O . THR A 1 82 ? 1.899 -5.266 -15.260 1.00 94.62 82 THR A O 1
ATOM 601 N N . VAL A 1 83 ? 0.313 -6.254 -14.015 1.00 94.44 83 VAL A N 1
ATOM 602 C CA . VAL A 1 83 ? 0.055 -7.354 -14.958 1.00 94.44 83 VAL A CA 1
ATOM 603 C C . VAL A 1 83 ? -0.437 -6.806 -16.297 1.00 94.44 83 VAL A C 1
ATOM 605 O O . VAL A 1 83 ? 0.071 -7.216 -17.337 1.00 94.44 83 VAL A O 1
ATOM 608 N N . PHE A 1 84 ? -1.357 -5.838 -16.277 1.00 95.69 84 PHE A N 1
ATOM 609 C CA . PHE A 1 84 ? -1.837 -5.172 -17.487 1.00 95.69 84 PHE A CA 1
ATOM 610 C C . PHE A 1 84 ? -0.699 -4.504 -18.274 1.00 95.69 84 PHE A C 1
ATOM 612 O O . PHE A 1 84 ? -0.610 -4.682 -19.485 1.00 95.69 84 PHE A O 1
ATOM 619 N N . ILE A 1 85 ? 0.204 -3.784 -17.601 1.00 95.38 85 ILE A N 1
ATOM 620 C CA . ILE A 1 85 ? 1.372 -3.148 -18.229 1.00 95.38 85 ILE A CA 1
ATOM 621 C C . ILE A 1 85 ? 2.336 -4.203 -18.786 1.00 95.38 85 ILE A C 1
ATOM 623 O O . ILE A 1 85 ? 2.783 -4.074 -19.924 1.00 95.38 85 ILE A O 1
ATOM 627 N N . CYS A 1 86 ? 2.656 -5.249 -18.019 1.00 94.81 86 CYS A N 1
ATOM 628 C CA . CYS A 1 86 ? 3.529 -6.329 -18.481 1.00 94.81 86 CYS A CA 1
ATOM 629 C C . CYS A 1 86 ? 2.981 -6.980 -19.755 1.00 94.81 86 CYS A C 1
ATOM 631 O O . CYS A 1 86 ? 3.729 -7.136 -20.717 1.00 94.81 86 CYS A O 1
ATOM 633 N N . GLU A 1 87 ? 1.682 -7.273 -19.795 1.00 95.38 87 GLU A N 1
ATOM 634 C CA . GLU A 1 87 ? 1.035 -7.845 -20.977 1.00 95.38 87 GLU A CA 1
ATOM 635 C C . GLU A 1 87 ? 1.044 -6.861 -22.156 1.00 95.38 87 GLU A C 1
ATOM 637 O O . GLU A 1 87 ? 1.461 -7.210 -23.261 1.00 95.38 87 GLU A O 1
ATOM 642 N N . PHE A 1 88 ? 0.674 -5.600 -21.914 1.00 97.00 88 PHE A N 1
ATOM 643 C CA . PHE A 1 88 ? 0.611 -4.561 -22.944 1.00 97.00 88 PHE A CA 1
ATOM 644 C C . PHE A 1 88 ? 1.962 -4.321 -23.634 1.00 97.00 88 PHE A C 1
ATOM 646 O O . PHE A 1 88 ? 2.014 -4.112 -24.845 1.00 97.00 88 PHE A O 1
ATOM 653 N N . TYR A 1 89 ? 3.062 -4.386 -22.881 1.00 96.94 89 TYR A N 1
ATOM 654 C CA . TYR A 1 89 ? 4.421 -4.237 -23.409 1.00 96.94 89 TYR A CA 1
ATOM 655 C C . TYR A 1 89 ? 5.113 -5.572 -23.728 1.00 96.94 89 TYR A C 1
ATOM 657 O O . TYR A 1 89 ? 6.292 -5.568 -24.082 1.00 96.94 89 TYR A O 1
ATOM 665 N N . SER A 1 90 ? 4.415 -6.709 -23.605 1.00 95.19 90 SER A N 1
ATOM 666 C CA . SER A 1 90 ? 4.986 -8.055 -23.788 1.00 95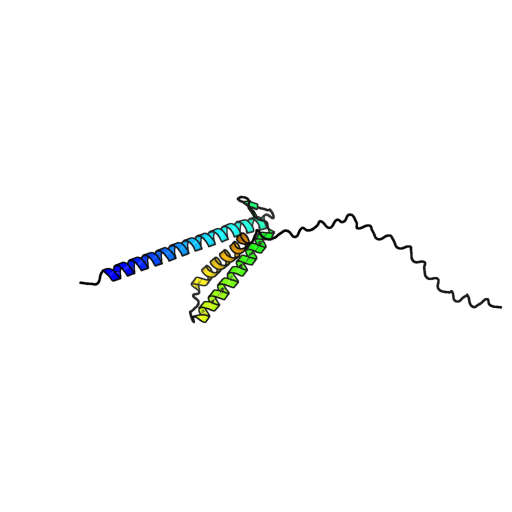.19 90 SER A CA 1
ATOM 667 C C . SER A 1 90 ? 6.252 -8.303 -22.947 1.00 95.19 90 SER A C 1
ATOM 669 O O . SER A 1 90 ? 7.200 -8.959 -23.383 1.00 95.19 90 SER A O 1
ATOM 671 N N . MET A 1 91 ? 6.284 -7.755 -21.731 1.00 95.75 91 MET A N 1
ATOM 672 C CA . MET A 1 91 ? 7.369 -7.931 -20.770 1.00 95.75 91 MET A CA 1
ATOM 673 C C . MET A 1 91 ? 7.070 -9.102 -19.833 1.00 95.75 91 MET A C 1
ATOM 675 O O . MET A 1 91 ? 5.954 -9.261 -19.342 1.00 95.75 91 MET A O 1
ATOM 679 N N . ALA A 1 92 ? 8.092 -9.902 -19.526 1.00 94.62 92 ALA A N 1
ATOM 680 C CA . ALA A 1 92 ? 7.969 -10.952 -18.522 1.00 94.62 92 ALA A CA 1
ATOM 681 C C . ALA A 1 92 ? 7.767 -10.333 -17.133 1.00 94.62 92 ALA A C 1
ATOM 683 O O . ALA A 1 92 ? 8.498 -9.419 -16.759 1.00 94.62 92 ALA A O 1
ATOM 684 N N . PHE A 1 93 ? 6.810 -10.853 -16.361 1.00 93.00 93 PHE A N 1
ATOM 685 C CA . PHE A 1 93 ? 6.606 -10.442 -14.974 1.00 93.00 93 PHE A CA 1
ATOM 686 C C . PHE A 1 93 ? 7.686 -11.077 -14.077 1.00 93.00 93 PHE A C 1
ATOM 688 O O . PHE A 1 93 ? 7.679 -12.302 -13.889 1.00 93.00 93 PHE A O 1
ATOM 695 N N . PRO A 1 94 ? 8.623 -10.291 -13.518 1.00 91.06 94 PRO A N 1
ATOM 696 C CA . PRO A 1 94 ? 9.657 -10.820 -12.639 1.00 91.06 94 PRO A CA 1
ATOM 697 C C . PRO A 1 94 ? 9.043 -11.218 -11.294 1.00 91.06 94 PRO A C 1
ATOM 699 O O . PRO A 1 94 ? 8.408 -10.417 -10.604 1.00 91.06 94 PRO A O 1
ATOM 702 N N . LYS A 1 95 ? 9.237 -12.478 -10.897 1.00 92.12 95 LYS A N 1
ATOM 703 C CA . LYS A 1 95 ? 8.668 -13.005 -9.646 1.00 92.12 95 LYS A CA 1
ATOM 704 C C . LYS A 1 95 ? 9.242 -12.308 -8.416 1.00 92.12 95 LYS A C 1
ATOM 706 O O . LYS A 1 95 ? 8.552 -12.217 -7.404 1.00 92.12 95 LYS A O 1
ATOM 711 N N . GLU A 1 96 ? 10.470 -11.798 -8.501 1.00 93.12 96 GLU A N 1
ATOM 712 C CA . GLU A 1 96 ? 11.121 -11.101 -7.392 1.00 93.12 96 GLU A CA 1
ATOM 713 C C . GLU A 1 96 ? 10.411 -9.787 -7.047 1.00 93.12 96 GLU A C 1
ATOM 715 O O . GLU A 1 96 ? 10.505 -9.324 -5.914 1.00 93.12 96 GLU A O 1
ATOM 720 N N . TRP A 1 97 ? 9.676 -9.189 -7.993 1.00 92.00 97 TRP A N 1
ATOM 721 C CA . TRP A 1 97 ? 8.979 -7.919 -7.773 1.00 92.00 97 TRP A CA 1
ATOM 722 C C . TRP A 1 97 ? 7.657 -8.082 -7.037 1.00 92.00 97 TRP A C 1
ATOM 724 O O . TRP A 1 97 ? 7.134 -7.103 -6.510 1.00 92.00 97 TRP A O 1
ATOM 734 N N . LEU A 1 98 ? 7.124 -9.304 -6.955 1.00 93.56 98 LEU A N 1
ATOM 735 C CA . LEU A 1 98 ? 5.811 -9.554 -6.373 1.00 93.56 98 LEU A CA 1
ATOM 736 C C . LEU A 1 98 ? 5.720 -9.050 -4.926 1.00 93.56 98 LEU A C 1
ATOM 738 O O . LEU A 1 98 ? 4.770 -8.356 -4.579 1.00 93.56 98 LEU A O 1
ATOM 742 N N . SER A 1 99 ? 6.728 -9.335 -4.099 1.00 93.38 99 SER A N 1
ATOM 743 C CA . SER A 1 99 ? 6.763 -8.888 -2.700 1.00 93.38 99 SER A CA 1
ATOM 744 C C . SER A 1 99 ? 6.842 -7.364 -2.575 1.00 93.38 99 SER A C 1
ATOM 746 O O . SER A 1 99 ? 6.148 -6.785 -1.741 1.00 93.38 99 SER A O 1
ATOM 748 N N . TYR A 1 100 ? 7.629 -6.701 -3.427 1.00 92.69 100 TYR A N 1
ATOM 749 C CA . TYR A 1 100 ? 7.731 -5.240 -3.456 1.00 92.69 100 TYR A CA 1
ATOM 750 C C . TYR A 1 100 ? 6.432 -4.584 -3.927 1.00 92.69 100 TYR A C 1
ATOM 752 O O . TYR A 1 100 ? 6.000 -3.597 -3.337 1.00 92.69 100 TYR A O 1
ATOM 760 N N . LEU A 1 101 ? 5.773 -5.151 -4.940 1.00 93.38 101 LEU A N 1
ATOM 761 C CA . LEU A 1 101 ? 4.483 -4.672 -5.438 1.00 93.38 101 LEU A CA 1
ATOM 762 C C . LEU A 1 101 ? 3.380 -4.843 -4.393 1.00 93.38 101 LEU A C 1
ATOM 764 O O . LEU A 1 101 ? 2.561 -3.945 -4.220 1.00 93.38 101 LEU A O 1
ATOM 768 N N . MET A 1 102 ? 3.388 -5.954 -3.653 1.00 94.44 102 MET A N 1
ATOM 769 C CA . MET A 1 102 ? 2.469 -6.161 -2.534 1.00 94.44 102 MET A CA 1
ATOM 770 C C . MET A 1 102 ? 2.732 -5.166 -1.401 1.00 94.44 102 MET A C 1
ATOM 772 O O . MET A 1 102 ? 1.801 -4.516 -0.935 1.00 94.44 102 MET A O 1
ATOM 776 N N . ALA A 1 103 ? 3.985 -4.986 -0.979 1.00 92.62 103 ALA A N 1
ATOM 777 C CA . ALA A 1 103 ? 4.316 -4.022 0.071 1.00 92.62 103 ALA A CA 1
ATOM 778 C C . ALA A 1 103 ? 3.973 -2.579 -0.345 1.00 92.62 103 ALA A C 1
ATOM 780 O O . ALA A 1 103 ? 3.377 -1.827 0.428 1.00 92.62 103 ALA A O 1
ATOM 781 N N . GLY A 1 104 ? 4.299 -2.209 -1.584 1.00 90.81 104 GLY A N 1
ATOM 782 C CA . GLY A 1 104 ? 4.006 -0.898 -2.152 1.00 90.81 104 GLY A CA 1
ATOM 783 C C . GLY A 1 104 ? 2.514 -0.635 -2.289 1.00 90.81 104 GLY A C 1
ATOM 784 O O . GLY A 1 104 ? 2.026 0.380 -1.799 1.00 90.81 104 GLY A O 1
ATOM 785 N N . GLY A 1 105 ? 1.778 -1.569 -2.893 1.00 92.56 105 GLY A N 1
ATOM 786 C CA . GLY A 1 105 ? 0.331 -1.456 -3.064 1.00 92.56 105 GLY A CA 1
ATOM 787 C C . GLY A 1 105 ? -0.414 -1.393 -1.737 1.00 92.56 105 GLY A C 1
ATOM 788 O O . GLY A 1 105 ? -1.313 -0.567 -1.590 1.00 92.56 105 GLY A O 1
ATOM 789 N N . TYR A 1 106 ? 0.011 -2.181 -0.746 1.00 94.31 106 TYR A N 1
ATOM 790 C CA . TYR A 1 106 ? -0.562 -2.113 0.595 1.00 94.31 106 TYR A CA 1
ATOM 791 C C . TYR A 1 106 ? -0.322 -0.747 1.237 1.00 94.31 106 TYR A C 1
ATOM 793 O O . TYR A 1 106 ? -1.252 -0.143 1.765 1.00 94.31 106 TYR A O 1
ATOM 801 N N . SER A 1 107 ? 0.906 -0.233 1.142 1.00 92.12 107 SER A N 1
ATOM 802 C CA . SER A 1 107 ? 1.265 1.068 1.714 1.00 92.12 107 SER A CA 1
ATOM 803 C C . SER A 1 107 ? 0.455 2.200 1.083 1.00 92.12 107 SER A C 1
ATOM 805 O O . SER A 1 107 ? -0.132 3.004 1.800 1.00 92.12 107 SER A O 1
ATOM 807 N N . VAL A 1 108 ? 0.349 2.230 -0.249 1.00 89.81 108 VAL A N 1
ATOM 808 C CA . VAL A 1 108 ? -0.451 3.235 -0.968 1.00 89.81 108 VAL A CA 1
ATOM 809 C C . VAL A 1 108 ? -1.930 3.150 -0.578 1.00 89.81 108 VAL A C 1
ATOM 811 O O . VAL A 1 108 ? -2.540 4.176 -0.282 1.00 89.81 108 VAL A O 1
ATOM 814 N N . GLY A 1 109 ? -2.500 1.942 -0.523 1.00 89.00 109 GLY A N 1
ATOM 815 C CA . GLY A 1 109 ? -3.898 1.741 -0.132 1.00 89.00 109 GLY A CA 1
ATOM 816 C C . GLY A 1 109 ? -4.195 2.155 1.313 1.00 89.00 109 GLY A C 1
ATOM 817 O O . GLY A 1 109 ? -5.264 2.698 1.589 1.00 89.00 109 GLY A O 1
ATOM 818 N N . LEU A 1 110 ? -3.240 1.953 2.223 1.00 88.56 110 LEU A N 1
ATOM 819 C CA . LEU A 1 110 ? -3.356 2.355 3.624 1.00 88.56 110 LEU A CA 1
ATOM 820 C C . LEU A 1 110 ? -3.366 3.887 3.777 1.00 88.56 110 LEU A C 1
ATOM 822 O O . LEU A 1 110 ? -4.221 4.434 4.471 1.00 88.56 110 LEU A O 1
ATOM 826 N N . PHE A 1 111 ? -2.452 4.588 3.097 1.00 85.44 111 PHE A N 1
ATOM 827 C CA . PHE A 1 111 ? -2.355 6.052 3.173 1.00 85.44 111 PHE A CA 1
ATOM 828 C C . PHE A 1 111 ? -3.487 6.789 2.456 1.00 85.44 111 PHE A C 1
ATOM 830 O O . PHE A 1 111 ? -3.771 7.936 2.795 1.00 85.44 111 PHE A O 1
ATOM 837 N N . TRP A 1 112 ? -4.170 6.137 1.516 1.00 82.81 112 TRP A N 1
ATOM 838 C CA . TRP A 1 112 ? -5.332 6.717 0.846 1.00 82.81 112 TRP A CA 1
ATOM 839 C C . TRP A 1 112 ? -6.441 7.131 1.832 1.00 82.81 112 TRP A C 1
ATOM 841 O O . TRP A 1 112 ? -7.060 8.175 1.650 1.00 82.81 112 TRP A O 1
ATOM 851 N N . ILE A 1 113 ? -6.670 6.361 2.905 1.00 72.62 113 ILE A N 1
ATOM 852 C CA . ILE A 1 113 ? -7.687 6.697 3.923 1.00 72.62 113 ILE A CA 1
ATOM 853 C C . ILE A 1 113 ? -7.262 7.882 4.772 1.00 72.62 113 ILE A C 1
ATOM 855 O O . ILE A 1 113 ? -8.074 8.765 5.015 1.00 72.62 113 ILE A O 1
ATOM 859 N N . LEU A 1 114 ? -5.997 7.909 5.199 1.00 70.31 114 LEU A N 1
ATOM 860 C CA . LEU A 1 114 ? -5.474 8.993 6.032 1.00 70.31 114 LEU A CA 1
ATOM 861 C C . LEU A 1 114 ? -5.598 10.354 5.331 1.00 70.31 114 LEU A C 1
ATOM 863 O O . LEU A 1 114 ? -5.766 11.362 6.000 1.00 70.31 114 LEU A O 1
ATOM 867 N N . GLY A 1 115 ? -5.553 10.382 3.995 1.00 70.00 115 GLY A N 1
ATOM 868 C CA . GLY A 1 115 ? -5.783 11.597 3.209 1.00 70.00 115 GLY A CA 1
ATOM 869 C C . GLY A 1 115 ? -7.245 11.892 2.855 1.00 70.00 115 GLY A C 1
ATOM 870 O O . GLY A 1 115 ? -7.515 12.975 2.353 1.00 70.00 115 GLY A O 1
ATOM 871 N N . SER A 1 116 ? -8.174 10.956 3.079 1.00 68.12 116 SER A N 1
ATOM 872 C CA . SER A 1 116 ? -9.599 11.101 2.716 1.00 68.12 116 SER A CA 1
ATOM 873 C C . SER A 1 116 ? -10.510 11.352 3.930 1.00 68.12 116 SER A C 1
ATOM 875 O O . SER A 1 116 ? -11.727 11.355 3.781 1.00 68.12 116 SER A O 1
ATOM 877 N N . GLY A 1 117 ? -9.940 11.495 5.132 1.00 59.22 117 GLY A N 1
ATOM 878 C CA . GLY A 1 117 ? -10.663 11.473 6.409 1.00 59.22 117 GLY A CA 1
ATOM 879 C C . GLY A 1 117 ? -11.405 12.752 6.812 1.00 59.22 117 GLY A C 1
ATOM 880 O O . GLY A 1 117 ? -12.050 12.735 7.852 1.00 59.22 117 GLY A O 1
ATOM 881 N N . ASP A 1 118 ? -11.346 13.825 6.019 1.00 56.50 118 ASP A N 1
ATOM 882 C CA . ASP A 1 118 ? -11.901 15.132 6.411 1.00 56.50 118 ASP A CA 1
ATOM 883 C C . ASP A 1 118 ? -13.292 15.446 5.817 1.00 56.50 118 ASP A C 1
ATOM 885 O O . ASP A 1 118 ? -13.900 16.437 6.213 1.00 56.50 118 ASP A O 1
ATOM 889 N N . ASP A 1 119 ? -13.833 14.603 4.926 1.00 53.47 119 ASP A N 1
ATOM 890 C CA . ASP A 1 119 ? -15.064 14.916 4.171 1.00 53.47 119 ASP A CA 1
ATOM 891 C C . ASP A 1 119 ? -16.275 14.018 4.493 1.00 53.47 119 ASP A C 1
ATOM 893 O O . ASP A 1 119 ? -17.312 14.113 3.829 1.00 53.47 119 ASP A O 1
ATOM 897 N N . GLU A 1 120 ? -16.211 13.163 5.520 1.00 52.81 120 GLU A N 1
ATOM 898 C CA . GLU A 1 120 ? -17.451 12.634 6.101 1.00 52.81 120 GLU A CA 1
ATOM 899 C C . GLU A 1 120 ? -18.063 13.728 6.981 1.00 52.81 120 GLU A C 1
ATOM 901 O O . GLU A 1 120 ? -17.923 13.740 8.204 1.00 52.81 120 GLU A O 1
ATOM 906 N N . GLU A 1 121 ? -18.760 14.668 6.327 1.00 48.25 121 GLU A N 1
ATOM 907 C CA . GLU A 1 121 ? -19.880 15.367 6.946 1.00 48.25 121 GLU A CA 1
ATOM 908 C C . GLU A 1 121 ? -20.714 14.290 7.641 1.00 48.25 121 GLU A C 1
ATOM 910 O O . GLU A 1 121 ? -21.366 13.472 6.986 1.00 48.25 121 GLU A O 1
ATOM 915 N N . GLU A 1 122 ? -20.660 14.258 8.974 1.00 50.81 122 GLU A N 1
ATOM 916 C CA . GLU A 1 122 ? -21.692 13.636 9.781 1.00 50.81 122 GLU A CA 1
ATOM 917 C C . GLU A 1 122 ? -23.004 14.185 9.224 1.00 50.81 122 GLU A C 1
ATOM 919 O O . GLU A 1 122 ? -23.375 15.320 9.527 1.00 50.81 122 GLU A O 1
ATOM 924 N N . THR A 1 123 ? -23.705 13.428 8.368 1.00 47.44 123 THR A N 1
ATOM 925 C CA . THR A 1 123 ? -25.114 13.712 8.110 1.00 47.44 123 THR A CA 1
ATOM 926 C C . THR A 1 123 ? -25.690 13.829 9.502 1.00 47.44 123 THR A C 1
ATOM 928 O O . THR A 1 123 ? -25.590 12.832 10.229 1.00 47.44 123 THR A O 1
ATOM 931 N N . PRO A 1 124 ? -26.181 15.011 9.921 1.00 47.53 124 PRO A N 1
ATOM 932 C CA . PRO A 1 124 ? -26.616 15.179 11.280 1.00 47.53 124 PRO A CA 1
ATOM 933 C C . PRO A 1 124 ? -27.713 14.151 11.430 1.00 47.53 124 PRO A C 1
ATOM 935 O O . PRO A 1 124 ? -28.782 14.289 10.828 1.00 47.53 124 PRO A O 1
ATOM 938 N N . SER A 1 125 ? -27.420 13.078 12.166 1.00 54.28 125 SER A N 1
ATOM 939 C CA . SER A 1 125 ? -28.437 12.184 12.658 1.00 54.28 125 SER A CA 1
ATOM 940 C C . SER A 1 125 ? -29.219 13.096 13.569 1.00 54.28 125 SER A C 1
ATOM 942 O O . SER A 1 125 ? -28.840 13.323 14.718 1.00 54.28 125 SER A O 1
ATOM 944 N N . THR A 1 126 ? -30.229 13.748 13.000 1.00 57.22 126 THR A N 1
ATOM 945 C CA . THR A 1 126 ? -31.216 14.483 13.756 1.00 57.22 126 THR A CA 1
ATOM 946 C C . THR A 1 126 ? -31.635 13.450 14.783 1.00 57.22 126 THR A C 1
ATOM 948 O O . THR A 1 126 ? -32.064 12.368 14.364 1.00 57.22 126 THR A O 1
ATOM 951 N N . PRO A 1 127 ? -31.360 13.657 16.084 1.00 57.91 127 PRO A N 1
ATOM 952 C CA . PRO A 1 127 ? -31.772 12.686 17.073 1.00 57.91 127 PRO A CA 1
ATOM 953 C C . PRO A 1 127 ? -33.260 12.506 16.818 1.00 57.91 127 PRO A C 1
ATOM 955 O O . PRO A 1 127 ? -34.000 13.488 16.843 1.00 57.91 127 PRO A O 1
ATOM 958 N N . VAL A 1 128 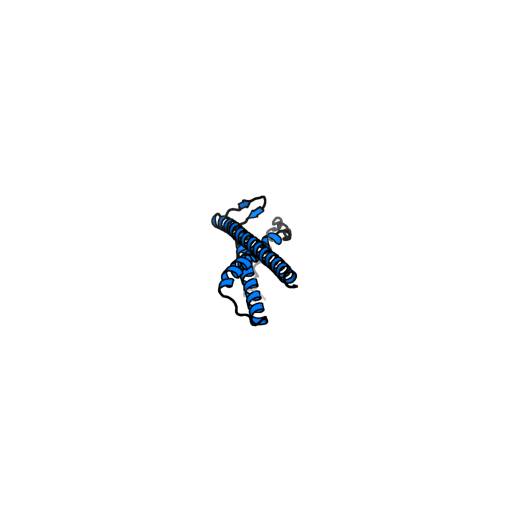? -33.664 11.296 16.419 1.00 59.38 128 VAL A N 1
ATOM 959 C CA . VAL A 1 128 ? -35.078 10.987 16.246 1.00 59.38 128 VAL A CA 1
ATOM 960 C C . VAL A 1 128 ? -35.661 11.242 17.621 1.00 59.38 128 VAL A C 1
ATOM 962 O O . VAL A 1 128 ? -35.364 10.513 18.569 1.00 59.38 128 VAL A O 1
ATOM 965 N N . ASP A 1 129 ? -36.358 12.366 17.762 1.00 53.44 129 ASP A N 1
ATOM 966 C CA . ASP A 1 129 ? -36.943 12.754 19.024 1.00 53.44 129 ASP A CA 1
ATOM 967 C C . ASP A 1 129 ? -38.083 11.774 19.281 1.00 53.44 129 ASP A C 1
ATOM 969 O O . ASP A 1 129 ? -39.179 11.890 18.738 1.00 53.44 129 ASP A O 1
ATOM 973 N N . TYR A 1 130 ? -37.801 10.745 20.076 1.00 56.75 130 TYR A N 1
ATOM 974 C CA . TYR A 1 130 ? -38.794 9.760 20.490 1.00 56.75 130 TYR A CA 1
ATOM 975 C C . TYR A 1 130 ? -39.874 10.370 21.404 1.00 56.75 130 TYR A C 1
ATOM 977 O O . TYR A 1 130 ? -40.757 9.641 21.855 1.00 56.75 130 TYR A O 1
ATOM 985 N N . ARG A 1 131 ? -39.833 11.681 21.703 1.00 54.19 131 ARG A N 1
ATOM 986 C CA . ARG A 1 131 ? -40.796 12.339 22.599 1.00 54.19 131 ARG A CA 1
ATOM 987 C C . ARG A 1 131 ? -42.232 12.403 22.091 1.00 54.19 131 ARG A C 1
ATOM 989 O O . ARG A 1 131 ? -43.095 12.672 22.916 1.00 54.19 131 ARG A O 1
ATOM 996 N N . ASP A 1 132 ? -42.504 12.054 20.835 1.00 54.72 132 ASP A N 1
ATOM 997 C CA . ASP A 1 132 ? -43.873 11.994 20.299 1.00 54.72 132 ASP A CA 1
ATOM 998 C C . ASP A 1 132 ? -44.282 10.619 19.745 1.00 54.72 132 ASP A C 1
ATOM 1000 O O . ASP A 1 132 ? -45.224 10.513 18.962 1.00 54.72 132 ASP A O 1
ATOM 1004 N N . LEU A 1 133 ? -43.677 9.522 20.214 1.00 57.00 133 LEU A N 1
ATOM 1005 C CA . LEU A 1 133 ? -44.381 8.233 20.162 1.00 57.00 133 LEU A CA 1
ATOM 1006 C C . LEU A 1 133 ? -45.388 8.172 21.317 1.00 57.00 133 LEU A C 1
ATOM 1008 O O . LEU A 1 133 ? -45.256 7.374 22.247 1.00 57.00 133 LEU A O 1
ATOM 1012 N N . GLN A 1 134 ? -46.407 9.037 21.261 1.00 65.12 134 GLN A N 1
ATOM 1013 C CA . GLN A 1 134 ? -47.651 8.772 21.974 1.00 65.12 134 GLN A CA 1
ATOM 1014 C C . GLN A 1 134 ? -48.108 7.370 21.545 1.00 65.12 134 GLN A C 1
ATOM 1016 O O . GLN A 1 134 ? -48.206 7.121 20.339 1.00 65.12 134 GLN A O 1
ATOM 1021 N N . PRO A 1 135 ? -48.349 6.430 22.479 1.00 69.81 135 PRO A N 1
ATOM 1022 C CA . PRO A 1 135 ? -48.961 5.166 22.108 1.00 69.81 135 PRO A CA 1
ATOM 1023 C C . PRO A 1 135 ? -50.254 5.490 21.348 1.00 69.81 135 PRO A C 1
ATOM 1025 O O . PRO A 1 135 ? -50.979 6.392 21.787 1.00 69.81 135 PRO A O 1
ATOM 1028 N N . PRO A 1 136 ? -50.528 4.832 20.205 1.00 67.94 136 PRO A N 1
ATOM 1029 C CA . PRO A 1 136 ? -51.755 5.081 19.465 1.00 67.94 136 PRO A CA 1
ATOM 1030 C C . PRO A 1 136 ? -52.916 4.965 20.449 1.00 67.94 136 PRO A C 1
ATOM 1032 O O . PRO A 1 136 ? -52.981 4.002 21.218 1.00 67.94 136 PRO A O 1
ATOM 1035 N N . LEU A 1 137 ? -53.762 5.998 20.489 1.00 68.69 137 LEU A N 1
ATOM 1036 C CA . LEU A 1 137 ? -54.967 6.015 21.308 1.00 68.69 137 LEU A CA 1
ATOM 1037 C C . LEU A 1 137 ? -55.667 4.672 21.091 1.00 68.69 137 LEU A C 1
ATOM 1039 O O . LEU A 1 137 ? -56.004 4.356 19.953 1.00 68.69 137 LEU A O 1
ATOM 1043 N N . SER A 1 138 ? -55.810 3.877 22.154 1.00 62.84 138 SER A N 1
ATOM 1044 C CA . SER A 1 138 ? -56.488 2.582 22.096 1.00 62.84 138 SER A CA 1
ATOM 1045 C C . SER A 1 138 ? -57.795 2.765 21.329 1.00 62.84 138 SER A C 1
ATOM 1047 O O . SER A 1 138 ? -58.648 3.541 21.772 1.00 62.84 138 SER A O 1
ATOM 1049 N N . GLU A 1 139 ? -57.929 2.124 20.167 1.00 71.31 139 GLU A N 1
ATOM 1050 C CA . GLU A 1 139 ? -59.184 2.147 19.422 1.00 71.31 139 GLU A CA 1
ATOM 1051 C C . GLU A 1 139 ? -60.313 1.709 20.367 1.00 71.31 139 GLU A C 1
ATOM 1053 O O . GLU A 1 139 ? -60.125 0.781 21.166 1.00 71.31 139 GLU A O 1
ATOM 1058 N N . PRO A 1 140 ? -61.472 2.391 20.353 1.00 68.12 140 PRO A N 1
ATOM 1059 C CA . PRO A 1 140 ? -62.605 1.964 21.153 1.00 68.12 140 PRO A CA 1
ATOM 1060 C C . PRO A 1 140 ? -62.943 0.528 20.758 1.00 68.12 140 PRO A C 1
ATOM 1062 O O . PRO A 1 140 ? -63.118 0.246 19.576 1.00 68.12 140 PRO A O 1
ATOM 1065 N N . ALA A 1 141 ? -62.992 -0.360 21.755 1.00 69.06 141 ALA A N 1
ATOM 1066 C CA . ALA A 1 141 ? -63.251 -1.782 21.575 1.00 69.06 141 ALA A CA 1
ATOM 1067 C C . ALA A 1 141 ? -64.371 -1.997 20.549 1.00 69.06 141 ALA A C 1
ATOM 1069 O O . ALA A 1 141 ? -65.500 -1.538 20.758 1.00 69.06 141 ALA A O 1
ATOM 1070 N N . GLU A 1 142 ? -64.041 -2.667 19.440 1.00 67.94 142 GLU A N 1
ATOM 1071 C CA . GLU A 1 142 ? -65.017 -3.120 18.457 1.00 67.94 142 GLU A CA 1
ATOM 1072 C C . GLU A 1 142 ? -66.139 -3.835 19.211 1.00 67.94 142 GLU A C 1
ATOM 1074 O O . GLU A 1 142 ? -65.917 -4.830 19.908 1.00 67.94 142 GLU A O 1
ATOM 1079 N N . LYS A 1 143 ? -67.358 -3.292 19.124 1.00 69.81 143 LYS A N 1
ATOM 1080 C CA . LYS A 1 143 ? -68.537 -4.001 19.611 1.00 69.81 143 LYS A CA 1
ATOM 1081 C C . LYS A 1 143 ? -68.575 -5.348 18.887 1.00 69.81 143 LYS A C 1
ATOM 1083 O O . LYS A 1 143 ? -68.529 -5.340 17.656 1.00 69.81 143 LYS A O 1
ATOM 1088 N N . PRO A 1 144 ? -68.671 -6.481 19.603 1.00 76.50 144 PRO A N 1
ATOM 1089 C CA . PRO A 1 144 ? -68.815 -7.768 18.948 1.00 76.50 144 PRO A CA 1
ATOM 1090 C C . PRO A 1 144 ? -70.033 -7.716 18.027 1.00 76.50 144 PRO A C 1
ATOM 1092 O O . PRO A 1 144 ? -71.099 -7.234 18.413 1.00 76.50 144 PRO A O 1
ATOM 1095 N N . PHE A 1 145 ? -69.826 -8.157 16.790 1.00 71.50 145 PHE A N 1
ATOM 1096 C CA . PHE A 1 145 ? -70.871 -8.271 15.788 1.00 71.50 145 PHE A CA 1
ATOM 1097 C C . PHE A 1 145 ? -71.975 -9.182 16.335 1.00 71.50 145 PHE A C 1
ATOM 1099 O O . PHE A 1 145 ? -71.737 -10.361 16.604 1.00 71.50 145 PHE A O 1
ATOM 1106 N N . ASP A 1 146 ? -73.157 -8.609 16.545 1.00 67.19 146 ASP A N 1
ATOM 1107 C CA . ASP A 1 146 ? -74.331 -9.334 17.013 1.00 67.19 146 ASP A CA 1
ATOM 1108 C C . ASP A 1 146 ? -74.916 -10.073 15.806 1.00 67.19 146 ASP A C 1
ATOM 1110 O O . ASP A 1 146 ? -75.552 -9.480 14.930 1.00 67.19 146 ASP A O 1
ATOM 1114 N N . TYR A 1 147 ? -74.593 -11.360 15.679 1.00 67.19 147 TYR A N 1
ATOM 1115 C CA . TYR A 1 147 ? -75.210 -12.199 14.662 1.00 67.19 147 TYR A CA 1
ATOM 1116 C C . TYR A 1 147 ? -76.684 -12.341 15.022 1.00 67.19 147 TYR A C 1
ATOM 1118 O O . TYR A 1 147 ? -76.995 -12.830 16.106 1.00 67.19 147 TYR A O 1
ATOM 1126 N N . ALA A 1 148 ? -77.572 -11.944 14.105 1.00 66.06 148 ALA A N 1
ATOM 1127 C CA . ALA A 1 148 ? -79.000 -12.216 14.214 1.00 66.06 148 ALA A CA 1
ATOM 1128 C C . ALA A 1 148 ? -79.189 -13.688 14.601 1.00 66.06 148 ALA A C 1
ATOM 1130 O O . ALA A 1 148 ? -78.807 -14.598 13.855 1.00 66.06 148 ALA A O 1
ATOM 1131 N N . SER A 1 149 ? -79.687 -13.923 15.814 1.00 66.62 149 SER A N 1
ATOM 1132 C CA . SER A 1 149 ? -79.955 -15.277 16.263 1.00 66.62 149 SER A CA 1
ATOM 1133 C C . SER A 1 149 ? -81.077 -15.840 15.394 1.00 66.62 149 SER A C 1
ATOM 1135 O O . SER A 1 149 ? -82.051 -15.152 15.097 1.00 66.62 149 SER A O 1
ATOM 1137 N N . TRP A 1 150 ? -80.957 -17.102 14.984 1.00 58.06 150 TRP A N 1
ATOM 1138 C CA . TRP A 1 150 ? -81.976 -17.815 14.199 1.00 58.06 150 TRP A CA 1
ATOM 1139 C C . TRP A 1 150 ? -83.360 -17.894 14.884 1.00 58.06 150 TRP A C 1
ATOM 1141 O O . TRP A 1 150 ? -84.302 -18.432 14.305 1.00 58.06 150 TRP A O 1
ATOM 1151 N N . ASP A 1 151 ? -83.494 -17.380 16.108 1.00 60.19 151 ASP A N 1
ATOM 1152 C CA . ASP A 1 151 ? -84.737 -17.350 16.874 1.00 60.19 151 ASP A CA 1
ATOM 1153 C C . ASP A 1 151 ? -85.648 -16.148 16.554 1.00 60.19 151 ASP A C 1
ATOM 1155 O O . ASP A 1 151 ? -86.813 -16.160 16.960 1.00 60.19 151 ASP A O 1
ATOM 1159 N N . ASP A 1 152 ? -85.197 -15.166 15.764 1.00 59.66 152 ASP A N 1
ATOM 1160 C CA . ASP A 1 152 ? -86.019 -13.993 15.412 1.00 59.66 152 ASP A CA 1
ATOM 1161 C C . ASP A 1 152 ? -87.143 -14.291 14.393 1.00 59.66 152 ASP A C 1
ATOM 1163 O O . ASP A 1 152 ? -88.051 -13.479 14.213 1.00 59.66 152 ASP A O 1
ATOM 1167 N N . GLU A 1 153 ? -87.169 -15.474 13.766 1.00 59.81 153 GLU A N 1
ATOM 1168 C CA . GLU A 1 153 ? -88.229 -15.854 12.812 1.00 59.81 153 GLU A CA 1
ATOM 1169 C C . GLU A 1 153 ? -89.492 -16.453 13.464 1.00 59.81 153 GLU A C 1
ATOM 1171 O O . GLU A 1 153 ? -90.481 -16.706 12.775 1.00 59.81 153 GLU A O 1
ATOM 1176 N N . ARG A 1 154 ? -89.516 -16.690 14.785 1.00 58.38 154 ARG A N 1
ATOM 1177 C CA . ARG A 1 154 ? -90.637 -17.417 15.427 1.00 58.38 154 ARG A CA 1
ATOM 1178 C C . ARG A 1 154 ? -91.780 -16.560 15.960 1.00 58.38 154 ARG A C 1
ATOM 1180 O O . ARG A 1 154 ? -92.768 -17.126 16.416 1.00 58.38 154 ARG A O 1
ATOM 1187 N N . ASN A 1 155 ? -91.687 -15.236 15.891 1.00 58.59 155 ASN A N 1
ATOM 1188 C CA . ASN A 1 155 ? -92.761 -14.347 16.335 1.00 58.59 155 ASN A CA 1
ATOM 1189 C C . ASN A 1 155 ? -93.108 -13.317 15.258 1.00 58.59 155 ASN A C 1
ATOM 1191 O O . ASN A 1 155 ? -92.830 -12.128 15.391 1.00 58.59 155 ASN A O 1
ATOM 1195 N N . THR A 1 156 ? -93.790 -13.773 14.210 1.00 54.25 156 THR A N 1
ATOM 1196 C CA . THR A 1 156 ? -94.719 -12.908 13.475 1.00 54.25 156 THR A CA 1
ATOM 1197 C C . THR A 1 156 ? -96.112 -13.560 13.470 1.00 54.25 156 THR A C 1
ATOM 1199 O O . THR A 1 156 ? -96.199 -14.761 13.215 1.00 54.25 156 THR A O 1
ATOM 1202 N N . PRO A 1 157 ? -97.167 -12.822 13.874 1.00 58.03 157 PRO A N 1
ATOM 1203 C CA . PRO A 1 157 ? -98.546 -13.313 13.968 1.00 58.03 157 PRO A CA 1
ATOM 1204 C C . PRO A 1 157 ? -99.221 -13.529 12.609 1.00 58.03 157 PRO A C 1
ATOM 1206 O O . PRO A 1 157 ? -98.836 -12.846 11.632 1.00 58.03 157 PRO A O 1
#

Organism: NCBI:txid204799

Nearest PDB structures (foldseek):
  7bw0-assembly1_R  TM=3.990E-01  e=5.058E+00  Escherichia coli

Secondary structure (DSSP, 8-state):
---HHHHHHHHHHHHHHHHHHHHHHHHHHHHHHHHHHHHHHHHHHHHHTS-EEETTEEE-HHHHHHHHHHHHHHHHHHHHHHHHHHHHTT----TTHHHHHHHHHHHHHHHHHHTTTT-----------GGG-PPPP----PPP-----GGGGG---

Mean predicted aligned error: 14.96 Å